Protein AF-A0A7R9VL58-F1 (afdb_monomer_lite)

InterPro domains:
  IPR019393 WASH complex, subunit strumpellin [PF10266] (2-122)
  IPR019393 WASH complex, subunit strumpellin [PTHR15691] (2-122)

Sequence (122 aa):
LSRFDDVCNLVRCTSAGTSSASSVDDRSSSDLSEEKLFSRFPLPPTFVRSLIGCLLSDDIYAQSTSFPNFSHRTTRLAKQSSMLYVILYFQTSILRVEKGTMREIVDKFFHDNWVISLYAGM

Structure (mmCIF, N/CA/C/O backbone):
data_AF-A0A7R9VL58-F1
#
_entry.id   AF-A0A7R9VL58-F1
#
loop_
_atom_site.group_PDB
_atom_site.id
_atom_site.type_symbol
_atom_site.label_atom_id
_atom_site.label_alt_id
_atom_site.label_comp_id
_atom_site.label_asym_id
_atom_site.label_entity_id
_atom_site.label_seq_id
_atom_site.pdbx_PDB_ins_code
_atom_site.Cartn_x
_atom_site.Cartn_y
_atom_site.Cartn_z
_atom_site.occupancy
_atom_site.B_iso_or_equiv
_atom_site.auth_seq_id
_atom_site.auth_comp_id
_atom_site.auth_asym_id
_atom_site.auth_atom_id
_atom_site.pdbx_PDB_model_num
ATOM 1 N N . LEU A 1 1 ? 7.034 -29.363 18.783 1.00 49.66 1 LEU A N 1
ATOM 2 C CA . LEU A 1 1 ? 6.092 -30.163 17.961 1.00 49.66 1 LEU A CA 1
ATOM 3 C C . LEU A 1 1 ? 4.647 -30.139 18.486 1.00 49.66 1 LEU A C 1
ATOM 5 O O . LEU A 1 1 ? 3.752 -30.468 17.731 1.00 49.66 1 LEU A O 1
ATOM 9 N N . SER A 1 2 ? 4.384 -29.680 19.716 1.00 59.34 2 SER A N 1
ATOM 10 C CA . SER A 1 2 ? 3.086 -29.786 20.413 1.00 59.34 2 SER A CA 1
ATOM 11 C C . SER A 1 2 ? 1.961 -28.823 19.998 1.00 59.34 2 SER A C 1
ATOM 13 O O . SER A 1 2 ? 0.878 -28.930 20.548 1.00 59.34 2 SER A O 1
ATOM 15 N N . ARG A 1 3 ? 2.186 -27.886 19.067 1.00 66.62 3 ARG A N 1
ATOM 16 C CA . ARG A 1 3 ? 1.141 -26.953 18.582 1.00 66.62 3 ARG A CA 1
ATOM 17 C C . ARG A 1 3 ? 0.797 -27.140 17.108 1.00 66.62 3 ARG A C 1
ATOM 19 O O . ARG A 1 3 ? 0.119 -26.306 16.522 1.00 66.62 3 ARG A O 1
ATOM 26 N N . PHE A 1 4 ? 1.330 -28.185 16.478 1.00 80.62 4 PHE A N 1
ATOM 27 C CA . PHE A 1 4 ? 1.076 -28.434 15.063 1.00 80.62 4 PHE A CA 1
ATOM 28 C C . PHE A 1 4 ? -0.397 -28.781 14.832 1.00 80.62 4 PHE A C 1
ATOM 30 O O . PHE A 1 4 ? -1.011 -28.224 13.929 1.00 80.62 4 PHE A O 1
ATOM 37 N N . ASP A 1 5 ? -0.986 -29.588 15.718 1.00 78.88 5 ASP A N 1
ATOM 38 C CA . ASP A 1 5 ? -2.418 -29.885 15.697 1.00 78.88 5 ASP A CA 1
ATOM 39 C C . ASP A 1 5 ? -3.273 -28.631 15.890 1.00 78.88 5 ASP A C 1
ATOM 41 O O . ASP A 1 5 ? -4.223 -28.439 15.140 1.00 78.88 5 ASP A O 1
ATOM 45 N N . ASP A 1 6 ? -2.900 -27.724 16.799 1.00 77.31 6 ASP A N 1
ATOM 46 C CA . ASP A 1 6 ? -3.610 -26.450 16.992 1.00 77.31 6 ASP A CA 1
ATOM 47 C C . ASP A 1 6 ? -3.561 -25.573 15.736 1.00 77.31 6 ASP A C 1
ATOM 49 O O . ASP A 1 6 ? -4.556 -24.955 15.363 1.00 77.31 6 ASP A O 1
ATOM 53 N N . VAL A 1 7 ? -2.409 -25.539 15.058 1.00 73.44 7 VAL A N 1
ATOM 54 C CA . VAL A 1 7 ? -2.227 -24.804 13.800 1.00 73.44 7 VAL A CA 1
ATOM 55 C C . VAL A 1 7 ? -3.043 -25.447 12.680 1.00 73.44 7 VAL A C 1
ATOM 57 O O . VAL A 1 7 ? -3.744 -24.741 11.961 1.00 73.44 7 VAL A O 1
ATOM 60 N N . CYS A 1 8 ? -3.025 -26.775 12.548 1.00 71.25 8 CYS A N 1
ATOM 61 C CA . CYS A 1 8 ? -3.849 -27.489 11.573 1.00 71.25 8 CYS A CA 1
ATOM 62 C C . CYS A 1 8 ? -5.346 -27.308 11.843 1.00 71.25 8 CYS A C 1
ATOM 64 O O . CYS A 1 8 ? -6.124 -27.161 10.900 1.00 71.25 8 CYS A O 1
ATOM 66 N N . ASN A 1 9 ? -5.753 -27.283 13.112 1.00 71.94 9 ASN A N 1
ATOM 67 C CA . ASN A 1 9 ? -7.137 -27.060 13.506 1.00 71.94 9 ASN A CA 1
ATOM 68 C C . ASN A 1 9 ? -7.557 -25.611 13.214 1.00 71.94 9 ASN A C 1
ATOM 70 O O . ASN A 1 9 ? -8.605 -25.380 12.621 1.00 71.94 9 ASN A O 1
ATOM 74 N N . LEU A 1 10 ? -6.692 -24.636 13.510 1.00 66.94 10 LEU A N 1
ATOM 75 C CA . LEU A 1 10 ? -6.901 -23.231 13.162 1.00 66.94 10 LEU A CA 1
ATOM 76 C C . LEU A 1 10 ? -7.036 -23.033 11.643 1.00 66.94 10 LEU A C 1
ATOM 78 O O . LEU A 1 10 ? -7.936 -22.322 11.199 1.00 66.94 10 LEU A O 1
ATOM 82 N N . VAL A 1 11 ? -6.187 -23.687 10.844 1.00 64.81 11 VAL A N 1
ATOM 83 C CA . VAL A 1 11 ? -6.237 -23.623 9.374 1.00 64.81 11 VAL A CA 1
ATOM 84 C C . VAL A 1 11 ? -7.519 -24.255 8.832 1.00 64.81 11 VAL A C 1
ATOM 86 O O . VAL A 1 11 ? -8.170 -23.632 8.001 1.00 64.81 11 VAL A O 1
ATOM 89 N N . ARG A 1 12 ? -7.943 -25.424 9.335 1.00 61.69 12 ARG A N 1
ATOM 90 C CA . ARG A 1 12 ? -9.216 -26.058 8.934 1.00 61.69 12 ARG A CA 1
ATOM 91 C C . ARG A 1 12 ? -10.431 -25.203 9.280 1.00 61.69 12 ARG A C 1
ATOM 93 O O . ARG A 1 12 ? -11.334 -25.072 8.460 1.00 61.69 12 ARG A O 1
ATOM 100 N N . CYS A 1 13 ? -10.424 -24.576 10.454 1.00 57.41 13 CYS A N 1
ATOM 101 C CA . CYS A 1 13 ? -11.466 -23.631 10.848 1.00 57.41 13 CYS A CA 1
ATOM 102 C C . CYS A 1 13 ? -11.465 -22.360 9.980 1.00 57.41 13 CYS A C 1
ATOM 104 O O . CYS A 1 13 ? -12.507 -21.735 9.822 1.00 57.41 13 CYS A O 1
ATOM 106 N N . THR A 1 14 ? -10.317 -21.989 9.400 1.00 60.34 14 THR A N 1
ATOM 107 C CA . THR A 1 14 ? -10.174 -20.814 8.522 1.00 60.34 14 THR A CA 1
ATOM 108 C C . THR A 1 14 ? -10.491 -21.132 7.051 1.00 60.34 14 THR A C 1
ATOM 110 O O . THR A 1 14 ? -10.981 -20.268 6.331 1.00 60.34 14 THR A O 1
ATOM 113 N N . SER A 1 15 ? -10.255 -22.365 6.581 1.00 55.69 15 SER A N 1
ATOM 114 C CA . SER A 1 15 ? -10.381 -22.749 5.163 1.00 55.69 15 SER A CA 1
ATOM 115 C C . SER A 1 15 ? -11.777 -23.214 4.733 1.00 55.69 15 SER A C 1
ATOM 117 O O . SER A 1 15 ? -11.990 -23.468 3.546 1.00 55.69 15 SER A O 1
ATOM 119 N N . ALA A 1 16 ? -12.738 -23.309 5.657 1.00 51.28 16 ALA A N 1
ATOM 120 C CA . ALA A 1 16 ? -14.100 -23.783 5.385 1.00 51.28 16 ALA A CA 1
ATOM 121 C C . ALA A 1 16 ? -14.908 -22.909 4.393 1.00 51.28 16 ALA A C 1
ATOM 123 O O . ALA A 1 16 ? -16.019 -23.274 4.025 1.00 51.28 16 ALA A O 1
ATOM 124 N N . GLY A 1 17 ? -14.362 -21.783 3.918 1.00 51.94 17 GLY A N 1
ATOM 125 C CA . GLY A 1 17 ? -14.986 -20.917 2.910 1.00 51.94 17 GLY A CA 1
ATOM 126 C C . GLY A 1 17 ? -14.649 -21.221 1.441 1.00 51.94 17 GLY A C 1
ATOM 127 O O . GLY A 1 17 ? -15.097 -20.478 0.575 1.00 51.94 17 GLY A O 1
ATOM 128 N N . THR A 1 18 ? -13.857 -22.258 1.123 1.00 46.81 18 THR A N 1
ATOM 129 C CA . THR A 1 18 ? -13.400 -22.518 -0.271 1.00 46.81 18 THR A CA 1
ATOM 130 C C . THR A 1 18 ? -13.723 -23.910 -0.823 1.00 46.81 18 THR A C 1
ATOM 132 O O . THR A 1 18 ? -13.303 -24.254 -1.926 1.00 46.81 18 THR A O 1
ATOM 135 N N . SER A 1 19 ? -14.496 -24.724 -0.103 1.00 44.25 19 SER A N 1
ATOM 136 C CA . SER A 1 19 ? -14.858 -26.072 -0.556 1.00 44.25 19 SER A CA 1
ATOM 137 C C . SER A 1 19 ? -16.194 -26.065 -1.297 1.00 44.25 19 SER A C 1
ATOM 139 O O . SER A 1 19 ? -17.268 -26.112 -0.700 1.00 44.25 19 SER A O 1
ATOM 141 N N . SER A 1 20 ? -16.129 -26.056 -2.623 1.00 47.69 20 SER A N 1
ATOM 142 C CA . SER A 1 20 ? -17.230 -26.469 -3.488 1.00 47.69 20 SER A CA 1
ATOM 143 C C . SER A 1 20 ? -17.504 -27.968 -3.281 1.00 47.69 20 SER A C 1
ATOM 145 O O . SER A 1 20 ? -16.867 -28.778 -3.943 1.00 47.69 20 SER A O 1
ATOM 147 N N . ALA A 1 21 ? -18.388 -28.342 -2.346 1.00 43.19 21 ALA A N 1
ATOM 148 C CA . ALA A 1 21 ? -19.251 -29.541 -2.385 1.00 43.19 21 ALA A CA 1
ATOM 149 C C . ALA A 1 21 ? -19.942 -29.798 -1.027 1.00 43.19 21 ALA A C 1
ATOM 151 O O . ALA A 1 21 ? -19.316 -30.220 -0.062 1.00 43.19 21 ALA A O 1
ATOM 152 N N . SER A 1 22 ? -21.257 -29.561 -1.005 1.00 43.22 22 SER A N 1
ATOM 153 C CA . SER A 1 22 ? -22.309 -30.345 -0.332 1.00 43.22 22 SER A CA 1
ATOM 154 C C . SER A 1 22 ? -21.966 -31.182 0.917 1.00 43.22 22 SER A C 1
ATOM 156 O O . SER A 1 22 ? -21.544 -32.326 0.781 1.00 43.22 22 SER A O 1
ATOM 158 N N . SER A 1 23 ? -22.370 -30.702 2.098 1.00 39.09 23 SER A N 1
ATOM 159 C CA . SER A 1 23 ? -23.262 -31.437 3.019 1.00 39.09 23 SER A CA 1
ATOM 160 C C . SER A 1 23 ? -23.553 -30.610 4.274 1.00 39.09 23 SER A C 1
ATOM 162 O O . SER A 1 23 ? -22.643 -30.136 4.943 1.00 39.09 23 SER A O 1
ATOM 164 N N . VAL A 1 24 ? -24.847 -30.459 4.537 1.00 47.25 24 VAL A N 1
ATOM 165 C CA . VAL A 1 24 ? -25.525 -29.911 5.718 1.00 47.25 24 VAL A CA 1
ATOM 166 C C . VAL A 1 24 ? -24.776 -30.167 7.036 1.00 47.25 24 VAL A C 1
ATOM 168 O O . VAL A 1 24 ? -24.750 -31.299 7.500 1.00 47.25 24 VAL A O 1
ATOM 171 N N . ASP A 1 25 ? -24.256 -29.108 7.664 1.00 36.78 25 ASP A N 1
ATOM 172 C CA . ASP A 1 25 ? -24.213 -28.988 9.126 1.00 36.78 25 ASP A CA 1
ATOM 173 C C . ASP A 1 25 ? -24.194 -27.505 9.543 1.00 36.78 25 ASP A C 1
ATOM 175 O O . ASP A 1 25 ? -23.295 -26.725 9.223 1.00 36.78 25 ASP A O 1
ATOM 179 N N . ASP A 1 26 ? -25.265 -27.109 10.222 1.00 41.81 26 ASP A N 1
ATOM 180 C CA . ASP A 1 26 ? -25.680 -25.745 10.552 1.00 41.81 26 ASP A CA 1
ATOM 181 C C . ASP A 1 26 ? -24.955 -25.243 11.819 1.00 41.81 26 ASP A C 1
ATOM 183 O O . ASP A 1 26 ? -25.546 -25.036 12.883 1.00 41.81 26 ASP A O 1
ATOM 187 N N . ARG A 1 27 ? -23.620 -25.124 11.758 1.00 40.25 27 ARG A N 1
ATOM 188 C CA . ARG A 1 27 ? -22.798 -24.591 12.863 1.00 40.25 27 ARG A CA 1
ATOM 189 C C . ARG A 1 27 ? -21.723 -23.621 12.361 1.00 40.25 27 ARG A C 1
ATOM 191 O O . ARG A 1 27 ? -20.559 -23.960 12.202 1.00 40.25 27 ARG A O 1
ATOM 198 N N . SER A 1 28 ? -22.148 -22.365 12.239 1.00 46.16 28 SER A N 1
ATOM 199 C CA . SER A 1 28 ? -21.327 -21.148 12.298 1.00 46.16 28 SER A CA 1
ATOM 200 C C . SER A 1 28 ? -20.282 -20.924 11.193 1.00 46.16 28 SER A C 1
ATOM 202 O O . SER A 1 28 ? -19.092 -20.742 11.437 1.00 46.16 28 SER A O 1
ATOM 204 N N . SER A 1 29 ? -20.754 -20.779 9.955 1.00 44.66 29 SER A N 1
ATOM 205 C CA . SER A 1 29 ? -20.006 -20.061 8.906 1.00 44.66 29 SER A CA 1
ATOM 206 C C . SER A 1 29 ? -20.097 -18.526 9.049 1.00 44.66 29 SER A C 1
ATOM 208 O O . SER A 1 29 ? -19.563 -17.797 8.219 1.00 44.66 29 SER A O 1
ATOM 210 N N . SER A 1 30 ? -20.761 -18.014 10.098 1.00 47.56 30 SER A N 1
ATOM 211 C CA . SER A 1 30 ? -20.972 -16.580 10.362 1.00 47.56 30 SER A CA 1
ATOM 212 C C . SER A 1 30 ? -20.030 -15.972 11.412 1.00 47.56 30 SER A C 1
ATOM 214 O O . SER A 1 30 ? -20.004 -14.749 11.578 1.00 47.56 30 SER A O 1
ATOM 216 N N . ASP A 1 31 ? -19.268 -16.780 12.162 1.00 50.38 31 ASP A N 1
ATOM 217 C CA . ASP A 1 31 ? -18.419 -16.265 13.251 1.00 50.38 31 ASP A CA 1
ATOM 218 C C . ASP A 1 31 ? -16.980 -15.922 12.870 1.00 50.38 31 ASP A C 1
ATOM 220 O O . ASP A 1 31 ? -16.278 -15.310 13.676 1.00 50.38 31 ASP A O 1
ATOM 224 N N . LEU A 1 32 ? -16.560 -16.207 11.638 1.00 56.84 32 LEU A N 1
ATOM 225 C CA . LEU A 1 32 ? -15.221 -15.875 11.148 1.00 56.84 32 LEU A CA 1
ATOM 226 C C . LEU A 1 32 ? -15.238 -14.797 10.057 1.00 56.84 32 LEU A C 1
ATOM 228 O O . LEU A 1 32 ? -14.520 -14.893 9.069 1.00 56.84 32 LEU A O 1
ATOM 232 N N . SER A 1 33 ? -16.051 -13.751 10.221 1.00 67.81 33 SER A N 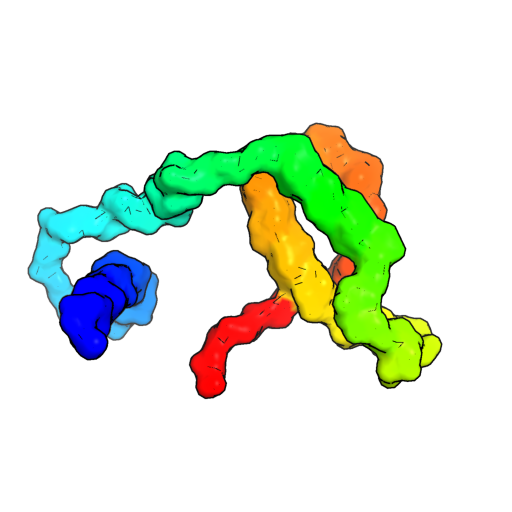1
ATOM 233 C CA . SER A 1 33 ? -15.896 -12.550 9.396 1.00 67.81 33 SER A CA 1
ATOM 234 C C . SER A 1 33 ? -14.481 -11.996 9.581 1.00 67.81 33 SER A C 1
ATOM 236 O O . SER A 1 33 ? -14.014 -11.893 10.718 1.00 67.81 33 SER A O 1
ATOM 238 N N . GLU A 1 34 ? -13.817 -11.601 8.499 1.00 69.56 34 GLU A N 1
ATOM 239 C CA . GLU A 1 34 ? -12.470 -11.003 8.504 1.00 69.56 34 GLU A CA 1
ATOM 240 C C . GLU A 1 34 ? -12.354 -9.879 9.549 1.00 69.56 34 GLU A C 1
ATOM 242 O O . GLU A 1 34 ? -11.384 -9.799 10.301 1.00 69.56 34 GLU A O 1
ATOM 247 N N . GLU A 1 35 ? -13.422 -9.097 9.706 1.00 70.62 35 GLU A N 1
ATOM 248 C CA . GLU A 1 35 ? -13.566 -8.052 10.722 1.00 70.62 35 GLU A CA 1
ATOM 249 C C . GLU A 1 35 ? -13.401 -8.566 12.166 1.00 70.62 35 GLU A C 1
ATOM 251 O O . GLU A 1 35 ? -12.766 -7.907 12.986 1.00 70.62 35 GLU A O 1
ATOM 256 N N . LYS A 1 36 ? -13.914 -9.763 12.485 1.00 76.69 36 LYS A N 1
ATOM 257 C CA . LYS A 1 36 ? -13.779 -10.417 13.804 1.00 76.69 36 LYS A CA 1
ATOM 258 C C . LYS A 1 36 ? -12.371 -10.973 14.034 1.00 76.69 36 LYS A C 1
ATOM 260 O O . LYS A 1 36 ? -11.944 -11.087 15.181 1.00 76.69 36 LYS A O 1
ATOM 265 N N . LEU A 1 37 ? -11.653 -11.346 12.974 1.00 74.88 37 LEU A N 1
ATOM 266 C CA . LEU A 1 37 ? -10.254 -11.767 13.077 1.00 74.88 37 LEU A CA 1
ATOM 267 C C . LEU A 1 37 ? -9.346 -10.563 13.326 1.00 74.88 37 LEU A C 1
ATOM 269 O O . LEU A 1 37 ? -8.521 -10.597 14.240 1.00 74.88 37 LEU A O 1
ATOM 273 N N . PHE A 1 38 ? -9.538 -9.485 12.568 1.00 74.62 38 PHE A N 1
ATOM 274 C CA . PHE A 1 38 ? -8.742 -8.269 12.706 1.00 74.62 38 PHE A CA 1
ATOM 275 C C . PHE A 1 38 ? -9.093 -7.453 13.956 1.00 74.62 38 PHE A C 1
ATOM 277 O O . PHE A 1 38 ? -8.216 -6.795 14.511 1.00 74.62 38 PHE A O 1
ATOM 284 N N . SER A 1 39 ? -10.320 -7.549 14.481 1.00 77.94 39 SER A N 1
ATOM 285 C CA . SER A 1 39 ? -10.693 -6.883 15.739 1.00 77.94 39 SER A CA 1
ATOM 286 C C . SER A 1 39 ? -9.950 -7.419 16.966 1.00 77.94 39 SER A C 1
ATOM 288 O O . SER A 1 39 ? -9.816 -6.700 17.955 1.00 77.94 39 SER A O 1
ATOM 290 N N . ARG A 1 40 ? -9.408 -8.646 16.909 1.00 80.12 40 ARG A N 1
ATOM 291 C CA . ARG A 1 40 ? -8.569 -9.209 17.984 1.00 80.12 40 ARG A CA 1
ATOM 292 C C . ARG A 1 40 ? -7.251 -8.459 18.161 1.00 80.12 40 ARG A C 1
ATOM 294 O O . ARG A 1 40 ? -6.661 -8.527 19.235 1.00 80.12 40 ARG A O 1
ATOM 301 N N . PHE A 1 41 ? -6.786 -7.768 17.122 1.00 81.38 41 PHE A N 1
ATOM 302 C CA . PHE A 1 41 ? -5.550 -6.999 17.149 1.00 81.38 41 PHE A CA 1
ATOM 303 C C . PHE A 1 41 ? -5.744 -5.661 16.418 1.00 81.38 41 PHE A C 1
ATOM 305 O O . PHE A 1 41 ? -5.397 -5.537 15.240 1.00 81.38 41 PHE A O 1
ATOM 312 N N . PRO A 1 42 ? -6.319 -4.647 17.092 1.00 82.31 42 PRO A N 1
ATOM 313 C CA . PRO A 1 42 ? -6.545 -3.351 16.473 1.00 82.31 42 PRO A CA 1
ATOM 314 C C . PRO A 1 42 ? -5.208 -2.652 16.206 1.00 82.31 42 PRO A C 1
ATOM 316 O O . PRO A 1 42 ? -4.421 -2.391 17.117 1.00 82.31 42 PRO A O 1
ATOM 319 N N . LEU A 1 43 ? -4.957 -2.324 14.941 1.00 87.31 43 LEU A N 1
ATOM 320 C CA . LEU A 1 43 ? -3.776 -1.570 14.530 1.00 87.31 43 LEU A CA 1
ATOM 321 C C . LEU A 1 43 ? -3.963 -0.075 14.846 1.00 87.31 43 LEU A C 1
ATOM 323 O O . LEU A 1 43 ? -5.001 0.492 14.494 1.00 87.31 43 LEU A O 1
ATOM 327 N N . PRO A 1 44 ? -2.971 0.605 15.457 1.00 91.56 44 PRO A N 1
ATOM 328 C CA . PRO A 1 44 ? -3.049 2.043 15.682 1.00 91.56 44 PRO A CA 1
ATOM 329 C C . PRO A 1 44 ? -3.175 2.803 14.348 1.00 91.56 44 PRO A C 1
ATOM 331 O O . PRO A 1 44 ? -2.341 2.617 13.457 1.00 91.56 44 PRO A O 1
ATOM 334 N N . PRO A 1 45 ? -4.158 3.707 14.187 1.00 89.62 45 PRO A N 1
ATOM 335 C CA . PRO A 1 45 ? -4.412 4.373 12.907 1.00 89.62 45 PRO A CA 1
ATOM 336 C C . PRO A 1 45 ? -3.254 5.283 12.471 1.00 89.62 45 PRO A C 1
ATOM 338 O O . PRO A 1 45 ? -2.994 5.438 11.278 1.00 89.62 45 PRO A O 1
ATOM 341 N N . THR A 1 46 ? -2.523 5.852 13.434 1.00 92.81 46 THR A N 1
ATOM 342 C CA . THR A 1 46 ? -1.314 6.654 13.197 1.00 92.81 46 THR A CA 1
ATOM 343 C C . THR A 1 46 ? -0.184 5.819 12.603 1.00 92.81 46 THR A C 1
ATOM 345 O O . THR A 1 46 ? 0.487 6.265 11.674 1.00 92.81 46 THR A O 1
ATOM 348 N N . PHE A 1 47 ? -0.014 4.587 13.084 1.00 93.81 47 PHE A N 1
ATOM 349 C CA . PHE A 1 47 ? 0.970 3.645 12.560 1.00 93.81 47 PHE A CA 1
ATOM 350 C C . PHE A 1 47 ? 0.631 3.231 11.125 1.00 93.81 47 PHE A C 1
ATOM 352 O O . PHE A 1 47 ? 1.478 3.341 10.242 1.00 93.81 47 PHE A O 1
ATOM 359 N N . VAL A 1 48 ? -0.625 2.852 10.864 1.00 94.06 48 VAL A N 1
ATOM 360 C CA . VAL A 1 48 ? -1.101 2.504 9.511 1.00 94.06 48 VAL A CA 1
ATOM 361 C C . VAL A 1 48 ? -0.876 3.663 8.535 1.00 94.06 48 VAL A C 1
ATOM 363 O O . VAL A 1 48 ? -0.381 3.460 7.428 1.00 94.06 48 VAL A O 1
ATOM 366 N N . ARG A 1 49 ? -1.162 4.902 8.956 1.00 92.56 49 ARG A N 1
ATOM 367 C CA . ARG A 1 49 ? -0.921 6.103 8.142 1.00 92.56 49 ARG A CA 1
ATOM 368 C C . ARG A 1 49 ? 0.566 6.323 7.852 1.00 92.56 49 ARG A C 1
ATOM 370 O O . ARG A 1 49 ? 0.920 6.656 6.725 1.00 92.56 49 ARG A O 1
ATOM 377 N N . SER A 1 50 ? 1.433 6.102 8.840 1.00 93.81 50 SER A N 1
ATOM 378 C CA . SER A 1 50 ? 2.885 6.186 8.656 1.00 93.81 50 SER A CA 1
ATOM 379 C C . SER A 1 50 ? 3.407 5.114 7.693 1.00 93.81 50 SER A C 1
ATOM 381 O O . SER A 1 50 ? 4.229 5.434 6.838 1.00 93.81 50 SER A O 1
ATOM 383 N N . LEU A 1 51 ? 2.884 3.884 7.757 1.00 94.56 51 LEU A N 1
ATOM 384 C CA . LEU A 1 51 ? 3.230 2.819 6.809 1.00 94.56 51 LEU A CA 1
ATOM 385 C C . LEU A 1 51 ? 2.824 3.161 5.372 1.00 94.56 51 LEU A C 1
ATOM 387 O O . LEU A 1 51 ? 3.612 2.950 4.454 1.00 94.56 51 LEU A O 1
ATOM 391 N N . ILE A 1 52 ? 1.624 3.714 5.173 1.00 94.38 52 ILE A N 1
ATOM 392 C CA . ILE A 1 52 ? 1.174 4.181 3.853 1.00 94.38 52 ILE A CA 1
ATOM 393 C C . ILE A 1 52 ? 2.117 5.270 3.326 1.00 94.38 52 ILE A C 1
ATOM 395 O O . ILE A 1 52 ? 2.529 5.210 2.170 1.00 94.38 52 ILE A O 1
ATOM 399 N N . GLY A 1 53 ? 2.513 6.221 4.179 1.00 93.69 53 GLY A N 1
ATOM 400 C CA . GLY A 1 53 ? 3.489 7.254 3.826 1.00 93.69 53 GLY A CA 1
ATOM 401 C C . GLY A 1 53 ? 4.859 6.683 3.447 1.00 93.69 53 GLY A C 1
ATOM 402 O O . GLY A 1 53 ? 5.436 7.093 2.446 1.00 93.69 53 GLY A O 1
ATOM 403 N N . CYS A 1 54 ? 5.356 5.693 4.191 1.00 93.56 54 CYS A N 1
ATOM 404 C CA . CYS A 1 54 ? 6.608 5.006 3.866 1.00 93.56 54 CYS A CA 1
ATOM 405 C C . CYS A 1 54 ? 6.516 4.265 2.520 1.00 93.56 54 CYS A C 1
ATOM 407 O O . CYS A 1 54 ? 7.397 4.416 1.685 1.00 93.56 54 CYS A O 1
ATOM 409 N N . LEU A 1 55 ? 5.419 3.555 2.237 1.00 93.00 55 LEU A N 1
ATOM 410 C CA . LEU A 1 55 ? 5.199 2.909 0.932 1.00 93.00 55 LEU A CA 1
ATOM 411 C C . LEU A 1 55 ? 5.114 3.922 -0.226 1.00 93.00 55 LEU A C 1
ATOM 413 O O . LEU A 1 55 ? 5.564 3.654 -1.344 1.00 93.00 55 LEU A O 1
ATOM 417 N N . LEU A 1 56 ? 4.538 5.099 0.022 1.00 92.56 56 LEU A N 1
ATOM 418 C CA . LEU A 1 56 ? 4.445 6.175 -0.966 1.00 92.56 56 LEU A CA 1
ATOM 419 C C . LEU A 1 56 ? 5.780 6.881 -1.219 1.00 92.56 56 LEU A C 1
ATOM 421 O O . LEU A 1 56 ? 6.029 7.270 -2.359 1.00 92.56 56 LEU A O 1
ATOM 425 N N . SER A 1 57 ? 6.662 6.982 -0.231 1.00 91.69 57 SER A N 1
ATOM 426 C CA . SER A 1 57 ? 7.943 7.684 -0.381 1.00 91.69 57 SER A CA 1
ATOM 427 C C . SER A 1 57 ? 9.104 6.760 -0.754 1.00 91.69 57 SER A C 1
ATOM 429 O O . SER A 1 57 ? 9.925 7.126 -1.593 1.00 91.69 57 SER A O 1
ATOM 431 N N . ASP A 1 58 ? 9.144 5.545 -0.206 1.00 90.56 58 ASP A N 1
ATOM 432 C CA . ASP A 1 58 ? 10.329 4.686 -0.247 1.00 90.56 58 ASP A CA 1
ATOM 433 C C . ASP A 1 58 ? 10.206 3.514 -1.234 1.00 90.56 58 ASP A C 1
ATOM 435 O O . ASP A 1 58 ? 9.152 2.897 -1.420 1.00 90.56 58 ASP A O 1
ATOM 439 N N . ASP A 1 59 ? 11.340 3.136 -1.827 1.00 87.81 59 ASP A N 1
ATOM 440 C CA . ASP A 1 59 ? 11.510 1.880 -2.564 1.00 87.81 59 ASP A CA 1
ATOM 441 C C . ASP A 1 59 ? 12.071 0.793 -1.632 1.00 87.81 59 ASP A C 1
ATOM 443 O O . ASP A 1 59 ? 13.257 0.468 -1.643 1.00 87.81 59 ASP A O 1
ATOM 447 N N . ILE A 1 60 ? 11.189 0.235 -0.802 1.00 88.88 60 ILE A N 1
ATOM 448 C CA . ILE A 1 60 ? 11.474 -0.759 0.249 1.00 88.88 60 ILE A CA 1
ATOM 449 C C . ILE A 1 60 ? 12.179 -2.015 -0.297 1.00 88.88 60 ILE A C 1
ATOM 451 O O . ILE A 1 60 ? 12.889 -2.696 0.439 1.00 88.88 60 ILE A O 1
ATOM 455 N N . TYR A 1 61 ? 12.006 -2.336 -1.582 1.00 86.81 61 TYR A N 1
ATOM 456 C CA . TYR A 1 61 ? 12.654 -3.493 -2.208 1.00 86.81 61 TYR A CA 1
ATOM 457 C C . TYR A 1 61 ? 13.852 -3.132 -3.083 1.00 86.81 61 TYR A C 1
ATOM 459 O O . TYR A 1 61 ? 14.400 -4.023 -3.732 1.00 86.81 61 TYR A O 1
ATOM 467 N N . ALA A 1 62 ? 14.245 -1.854 -3.116 1.00 85.56 62 ALA A N 1
ATOM 468 C CA . ALA A 1 62 ? 15.319 -1.331 -3.955 1.0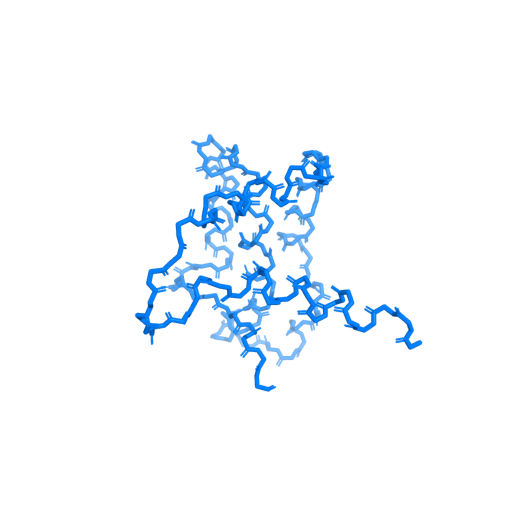0 85.56 62 ALA A CA 1
ATOM 469 C C . ALA A 1 62 ? 15.217 -1.789 -5.426 1.00 85.56 62 ALA A C 1
ATOM 471 O O . ALA A 1 62 ? 16.228 -1.960 -6.112 1.00 85.56 62 ALA A O 1
ATOM 472 N N . GLN A 1 63 ? 13.994 -2.001 -5.932 1.00 83.75 63 GLN A N 1
ATOM 473 C CA . GLN A 1 63 ? 13.774 -2.542 -7.276 1.00 83.75 63 GLN A CA 1
ATOM 474 C C . GLN A 1 63 ? 14.048 -1.513 -8.379 1.00 83.75 63 GLN A C 1
ATOM 476 O O . GLN A 1 63 ? 14.137 -1.876 -9.552 1.00 83.75 63 GLN A O 1
ATOM 481 N N . SER A 1 64 ? 14.238 -0.241 -8.024 1.00 81.81 64 SER A N 1
ATOM 482 C CA . SER A 1 64 ? 14.622 0.832 -8.949 1.00 81.81 64 SER A CA 1
ATOM 483 C C . SER A 1 64 ? 15.936 0.561 -9.675 1.00 81.81 64 SER A C 1
ATOM 485 O O . SER A 1 64 ? 16.076 0.960 -10.825 1.00 81.81 64 SER A O 1
ATOM 487 N N . THR A 1 65 ? 16.872 -0.159 -9.053 1.00 82.38 65 THR A N 1
ATOM 488 C CA . THR A 1 65 ? 18.134 -0.550 -9.707 1.00 82.38 65 THR A CA 1
ATOM 489 C C . THR A 1 65 ? 17.948 -1.715 -10.679 1.00 82.38 65 THR A C 1
ATOM 491 O O . THR A 1 65 ? 18.640 -1.796 -11.688 1.00 82.38 65 THR A O 1
ATOM 494 N N . SER A 1 66 ? 16.994 -2.606 -10.396 1.00 85.12 66 SER A N 1
ATOM 495 C CA . SER A 1 66 ? 16.728 -3.814 -11.187 1.00 85.12 66 SER A CA 1
ATOM 496 C C . SER A 1 66 ? 15.833 -3.543 -12.400 1.00 85.12 66 SER A C 1
ATOM 498 O O . SER A 1 66 ? 15.922 -4.237 -13.410 1.00 85.12 66 SER A O 1
ATOM 500 N N . PHE A 1 67 ? 14.985 -2.514 -12.324 1.00 83.88 67 PHE A N 1
ATOM 501 C CA . PHE A 1 67 ? 14.064 -2.118 -13.388 1.00 83.88 67 PHE A CA 1
ATOM 502 C C . PHE A 1 67 ? 14.232 -0.627 -13.731 1.00 83.88 67 PHE A C 1
ATOM 504 O O . PHE A 1 67 ? 13.386 0.185 -13.351 1.00 83.88 67 PHE A O 1
ATOM 511 N N . PRO A 1 68 ? 15.306 -0.252 -14.456 1.00 82.38 68 PRO A N 1
ATOM 512 C CA . PRO A 1 68 ? 15.601 1.147 -14.777 1.00 82.38 68 PRO A CA 1
ATOM 513 C C . PRO A 1 68 ? 14.668 1.738 -15.847 1.00 82.38 68 PRO A C 1
ATOM 515 O O . PRO A 1 68 ? 14.479 2.951 -15.907 1.00 82.38 68 PRO A O 1
ATOM 518 N N . ASN A 1 69 ? 14.065 0.896 -16.694 1.00 85.56 69 ASN A N 1
ATOM 519 C CA . ASN A 1 69 ? 13.162 1.341 -17.754 1.00 85.56 69 ASN A CA 1
ATOM 520 C C . ASN A 1 69 ? 11.800 1.759 -17.192 1.00 85.56 69 ASN A C 1
ATOM 522 O O . ASN A 1 69 ? 11.173 1.012 -16.438 1.00 85.56 69 ASN A O 1
ATOM 526 N N . PHE A 1 70 ? 11.283 2.900 -17.659 1.00 79.50 70 PHE A N 1
ATOM 527 C CA . PHE A 1 70 ? 9.969 3.405 -17.250 1.00 79.50 70 PHE A CA 1
ATOM 528 C C . PHE A 1 70 ? 8.834 2.410 -17.541 1.00 79.50 70 PHE A C 1
ATOM 530 O O . PHE A 1 70 ? 7.941 2.237 -16.715 1.00 79.50 70 PHE A O 1
ATOM 537 N N . SER A 1 71 ? 8.910 1.673 -18.653 1.00 84.06 71 SER A N 1
ATOM 538 C CA . SER A 1 71 ? 7.907 0.667 -19.029 1.00 84.06 71 SER A CA 1
ATOM 539 C C . SER A 1 71 ? 7.775 -0.486 -18.026 1.00 84.06 71 SER A C 1
ATOM 541 O O . SER A 1 71 ? 6.761 -1.172 -18.011 1.00 84.06 71 SER A O 1
ATOM 543 N N . HIS A 1 72 ? 8.778 -0.715 -17.169 1.00 84.44 72 HIS A N 1
ATOM 544 C CA . HIS A 1 72 ? 8.751 -1.772 -16.150 1.00 84.44 72 HIS A CA 1
ATOM 545 C C . HIS A 1 72 ? 8.228 -1.275 -14.796 1.00 84.44 72 HIS A C 1
ATOM 547 O O . HIS A 1 72 ? 8.286 -2.000 -13.802 1.00 84.44 72 HIS A O 1
ATOM 553 N N . ARG A 1 73 ? 7.712 -0.041 -14.729 1.00 84.19 73 ARG A N 1
ATOM 554 C CA . ARG A 1 73 ? 7.227 0.584 -13.494 1.00 84.19 73 ARG A CA 1
ATOM 555 C C . ARG A 1 73 ? 6.194 -0.267 -12.760 1.00 84.19 73 ARG A C 1
ATOM 557 O O . ARG A 1 73 ? 6.317 -0.424 -11.549 1.00 84.19 73 ARG A O 1
ATOM 564 N N . THR A 1 74 ? 5.221 -0.827 -13.475 1.00 83.62 74 THR A N 1
ATOM 565 C CA . THR A 1 74 ? 4.166 -1.665 -12.885 1.00 83.62 74 THR A CA 1
ATOM 566 C C . THR A 1 74 ? 4.754 -2.920 -12.246 1.00 83.62 74 THR A C 1
ATOM 568 O O . THR A 1 74 ? 4.449 -3.220 -11.098 1.00 83.62 74 THR A O 1
ATOM 571 N N . THR A 1 75 ? 5.685 -3.595 -12.927 1.00 86.50 75 THR A N 1
ATOM 572 C CA . THR A 1 75 ? 6.403 -4.760 -12.387 1.00 86.50 75 THR A CA 1
ATOM 573 C C . THR A 1 75 ? 7.241 -4.394 -11.163 1.00 86.50 75 THR A C 1
ATOM 575 O O . THR A 1 75 ? 7.185 -5.087 -10.151 1.00 86.50 75 THR A O 1
ATOM 578 N N . ARG A 1 76 ? 7.964 -3.269 -11.229 1.00 87.94 76 ARG A N 1
ATOM 579 C CA . ARG A 1 76 ? 8.801 -2.748 -10.138 1.00 87.94 76 ARG A CA 1
ATOM 580 C C . ARG A 1 76 ? 7.999 -2.436 -8.871 1.00 87.94 76 ARG A C 1
ATOM 582 O O . ARG A 1 76 ? 8.485 -2.606 -7.761 1.00 87.94 76 ARG A O 1
ATOM 589 N N . LEU A 1 77 ? 6.777 -1.935 -9.018 1.00 89.06 77 LEU A N 1
ATOM 590 C CA . LEU A 1 77 ? 5.942 -1.545 -7.880 1.00 89.06 77 LEU A CA 1
ATOM 591 C C . LEU A 1 77 ? 4.948 -2.633 -7.463 1.00 89.06 77 LEU A C 1
ATOM 593 O O . LEU A 1 77 ? 4.316 -2.495 -6.416 1.00 89.06 77 LEU A O 1
ATOM 597 N N . ALA A 1 78 ? 4.839 -3.733 -8.214 1.00 88.56 78 ALA A N 1
ATOM 598 C CA . ALA A 1 78 ? 3.836 -4.776 -8.002 1.00 88.56 78 ALA A CA 1
ATOM 599 C C . ALA A 1 78 ? 3.833 -5.309 -6.560 1.00 88.56 78 ALA A C 1
ATOM 601 O O . ALA A 1 78 ? 2.783 -5.372 -5.920 1.00 88.56 78 ALA A O 1
ATOM 602 N N . LYS A 1 79 ? 5.012 -5.608 -6.004 1.00 88.19 79 LYS A N 1
ATOM 603 C CA . LYS A 1 79 ? 5.134 -6.163 -4.646 1.00 88.19 79 LYS A CA 1
ATOM 604 C C . LYS A 1 79 ? 4.772 -5.162 -3.545 1.00 88.19 79 LYS A C 1
ATOM 606 O O . LYS A 1 79 ? 4.188 -5.537 -2.534 1.00 88.19 79 LYS A O 1
ATOM 611 N N . GLN A 1 80 ? 5.104 -3.885 -3.724 1.00 90.69 80 GLN A N 1
ATOM 612 C CA . GLN A 1 80 ? 4.695 -2.843 -2.777 1.00 90.69 80 GLN A CA 1
ATOM 613 C C . GLN A 1 80 ? 3.201 -2.529 -2.905 1.00 90.69 80 GLN A C 1
ATOM 615 O O . GLN A 1 80 ? 2.532 -2.317 -1.897 1.00 90.69 80 GLN A O 1
ATOM 620 N N . SER A 1 81 ? 2.659 -2.557 -4.127 1.00 91.00 81 SER A N 1
ATOM 621 C CA . SER A 1 81 ? 1.239 -2.304 -4.390 1.00 91.00 81 SER A CA 1
ATOM 622 C C . SER A 1 81 ? 0.331 -3.325 -3.699 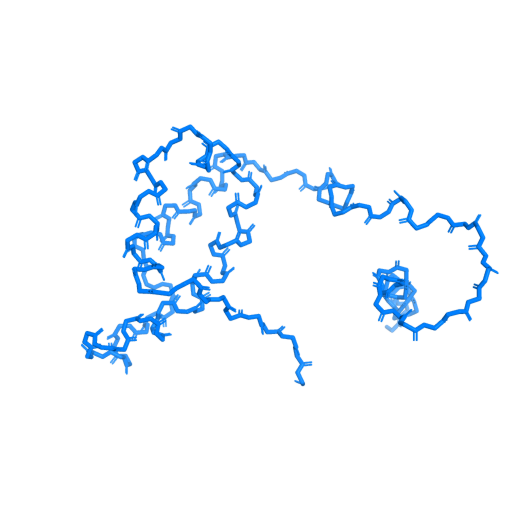1.00 91.00 81 SER A C 1
ATOM 624 O O . SER A 1 81 ? -0.703 -2.949 -3.149 1.00 91.00 81 SER A O 1
ATOM 626 N N . SER A 1 82 ? 0.741 -4.600 -3.633 1.00 90.94 82 SER A N 1
ATOM 627 C CA . SER A 1 82 ? -0.016 -5.636 -2.925 1.00 90.94 82 SER A CA 1
ATOM 628 C C . SER A 1 82 ? -0.022 -5.419 -1.414 1.00 90.94 82 SER A C 1
ATOM 630 O O . SER A 1 82 ? -1.048 -5.623 -0.773 1.00 90.94 82 SER A O 1
ATOM 632 N N . MET A 1 83 ? 1.090 -4.953 -0.839 1.00 91.19 83 MET A N 1
ATOM 633 C CA . MET A 1 83 ? 1.138 -4.573 0.578 1.00 91.19 83 MET A CA 1
ATOM 634 C C . MET A 1 83 ? 0.249 -3.367 0.859 1.00 91.19 83 MET A C 1
ATOM 636 O O . MET A 1 83 ? -0.533 -3.385 1.808 1.00 91.19 83 MET A O 1
ATOM 640 N N . LEU A 1 84 ? 0.339 -2.343 0.007 1.00 92.81 84 LEU A N 1
ATOM 641 C CA . LEU A 1 84 ? -0.467 -1.138 0.127 1.00 92.81 84 LEU A CA 1
ATOM 642 C C . LEU A 1 84 ? -1.960 -1.462 0.082 1.00 92.81 84 LEU A C 1
ATOM 644 O O . LEU A 1 84 ? -2.701 -0.949 0.911 1.00 92.81 84 LEU A O 1
ATOM 648 N N . TYR A 1 85 ? -2.388 -2.341 -0.828 1.00 91.75 85 TYR A N 1
ATOM 649 C CA . TYR A 1 85 ? -3.783 -2.767 -0.941 1.00 91.75 85 TYR A CA 1
ATOM 650 C C . TYR A 1 85 ? -4.324 -3.346 0.373 1.00 91.75 85 TYR A C 1
ATOM 652 O O . TYR A 1 85 ? -5.385 -2.933 0.840 1.00 91.75 85 TYR A O 1
ATOM 660 N N . VAL A 1 86 ? -3.567 -4.246 1.008 1.00 90.19 86 VAL A N 1
ATOM 661 C CA . VAL A 1 86 ? -3.955 -4.848 2.294 1.00 90.19 86 VAL A CA 1
ATOM 662 C C . VAL A 1 86 ? -3.966 -3.802 3.410 1.00 90.19 86 VAL A C 1
ATOM 664 O O . VAL A 1 86 ? -4.890 -3.764 4.215 1.00 90.19 86 VAL A O 1
ATOM 667 N N . ILE A 1 87 ? -2.972 -2.913 3.456 1.00 91.69 87 ILE A N 1
ATOM 668 C CA . ILE A 1 87 ? -2.875 -1.873 4.493 1.00 91.69 87 ILE A CA 1
ATOM 669 C C . ILE A 1 87 ? -4.010 -0.844 4.362 1.00 91.69 87 ILE A C 1
ATOM 671 O O . ILE A 1 87 ? -4.525 -0.360 5.371 1.00 91.69 87 ILE A O 1
ATOM 675 N N . LEU A 1 88 ? -4.447 -0.546 3.135 1.00 91.81 88 LEU A N 1
ATOM 676 C CA . LEU A 1 88 ? -5.525 0.402 2.852 1.00 91.81 88 LEU A CA 1
ATOM 677 C C . LEU A 1 88 ? -6.867 -0.035 3.462 1.00 91.81 88 LEU A C 1
ATOM 679 O O . LEU A 1 88 ? -7.665 0.820 3.846 1.00 91.81 88 LEU A O 1
ATOM 683 N N . TYR A 1 89 ? -7.093 -1.345 3.616 1.00 89.12 89 TYR A N 1
ATOM 684 C CA . TYR A 1 89 ? -8.270 -1.887 4.304 1.00 89.12 89 TYR A CA 1
ATOM 685 C C . TYR A 1 89 ? -8.387 -1.361 5.743 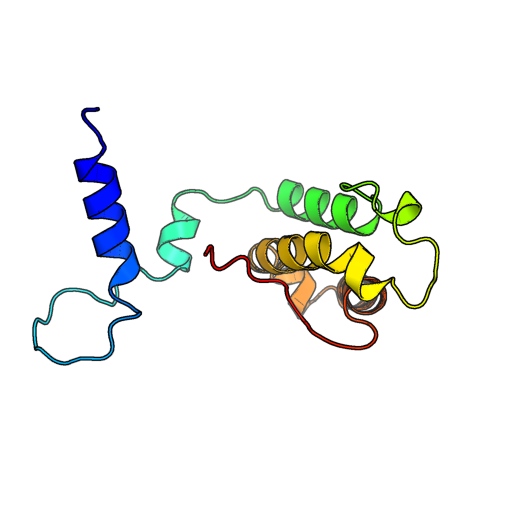1.00 89.12 89 TYR A C 1
ATOM 687 O O . TYR A 1 89 ? -9.474 -1.007 6.196 1.00 89.12 89 TYR A O 1
ATOM 695 N N . PHE A 1 90 ? -7.257 -1.207 6.437 1.00 90.25 90 PHE A N 1
ATOM 696 C CA . PHE A 1 90 ? -7.213 -0.684 7.805 1.00 90.25 90 PHE A CA 1
ATOM 697 C C . PHE A 1 90 ? -7.341 0.846 7.880 1.00 90.25 90 PHE A C 1
ATOM 699 O O . PHE A 1 90 ? -7.423 1.397 8.977 1.00 90.25 90 PHE A O 1
ATOM 706 N N . GLN A 1 91 ? -7.370 1.548 6.741 1.00 90.00 91 GLN A N 1
ATOM 707 C CA . GLN A 1 91 ? -7.490 3.004 6.674 1.00 90.00 91 GLN A CA 1
ATOM 708 C C . GLN A 1 91 ? -8.569 3.441 5.673 1.00 90.00 91 GLN A C 1
ATOM 710 O O . GLN A 1 91 ? -8.314 4.059 4.638 1.00 90.00 91 GLN A O 1
ATOM 715 N N . THR A 1 92 ? -9.823 3.166 6.027 1.00 88.69 92 THR A N 1
ATOM 716 C CA . THR A 1 92 ? -10.999 3.500 5.205 1.00 88.69 92 THR A CA 1
ATOM 717 C C . THR A 1 92 ? -11.230 5.005 5.032 1.00 88.69 92 THR A C 1
ATOM 719 O O . THR A 1 92 ? -11.896 5.418 4.080 1.00 88.69 92 THR A O 1
ATOM 722 N N . SER A 1 93 ? -10.663 5.845 5.906 1.00 88.94 93 SER A N 1
ATOM 723 C CA . SER A 1 93 ? -10.763 7.306 5.786 1.00 88.94 93 SER A CA 1
ATOM 724 C C . SER A 1 93 ? -10.053 7.836 4.535 1.00 88.94 93 SER A C 1
ATOM 726 O O . SER A 1 93 ? -10.590 8.717 3.859 1.00 88.94 93 SER A O 1
ATOM 728 N N . ILE A 1 94 ? -8.916 7.238 4.154 1.00 90.31 94 ILE A N 1
ATOM 729 C CA . ILE A 1 94 ? -8.189 7.604 2.930 1.00 90.31 94 ILE A CA 1
ATOM 730 C C . ILE A 1 94 ? -9.021 7.260 1.693 1.00 90.31 94 ILE A C 1
ATOM 732 O O . ILE A 1 94 ? -9.129 8.066 0.774 1.00 90.31 94 ILE A O 1
ATOM 736 N N . LEU A 1 95 ? -9.685 6.102 1.712 1.00 86.38 95 LEU A N 1
ATOM 737 C CA . LEU A 1 95 ? -10.560 5.647 0.630 1.00 86.38 95 LEU A CA 1
ATOM 738 C C . LEU A 1 95 ? -11.788 6.549 0.423 1.00 86.38 95 LEU A C 1
ATOM 740 O O . LEU A 1 95 ? -12.207 6.761 -0.713 1.00 86.38 95 LEU A O 1
ATOM 744 N N . ARG A 1 96 ? -12.396 7.054 1.506 1.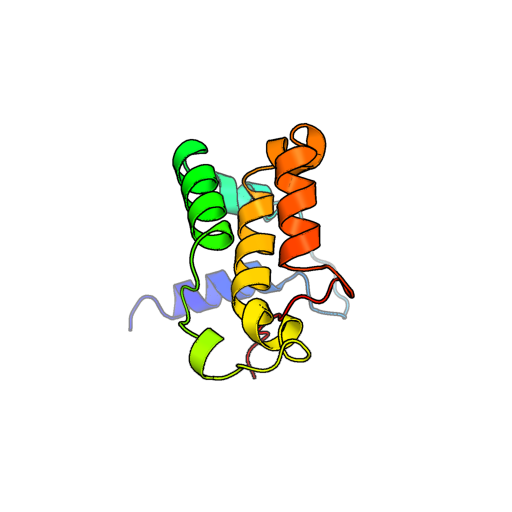00 88.62 96 ARG A N 1
ATOM 745 C CA . ARG A 1 96 ? -13.687 7.767 1.444 1.00 88.62 96 ARG A CA 1
ATOM 746 C C . ARG A 1 96 ? -13.566 9.290 1.439 1.00 88.62 96 ARG A C 1
ATOM 748 O O . ARG A 1 96 ? -14.370 9.955 0.790 1.00 88.62 96 ARG A O 1
ATOM 755 N N . VAL A 1 97 ? -12.604 9.840 2.176 1.00 91.75 97 VAL A N 1
ATOM 756 C CA . VAL A 1 97 ? -12.516 11.280 2.469 1.00 91.75 97 VAL A CA 1
ATOM 757 C C . VAL A 1 97 ? -11.292 11.905 1.804 1.00 91.75 97 VAL A C 1
ATOM 759 O O . VAL A 1 97 ? -11.414 12.918 1.114 1.00 91.75 97 VAL A O 1
ATOM 762 N N . GLU A 1 98 ? -10.113 11.299 1.955 1.00 91.56 98 GLU A N 1
ATOM 763 C CA . GLU A 1 98 ? -8.844 11.901 1.516 1.00 91.56 98 GLU A CA 1
ATOM 764 C C . GLU A 1 98 ? -8.531 11.620 0.039 1.00 91.56 98 GLU A C 1
ATOM 766 O O . GLU A 1 98 ? -7.592 10.904 -0.314 1.00 91.56 98 GLU A O 1
ATOM 771 N N . LYS A 1 99 ? -9.301 12.252 -0.852 1.00 91.38 99 LYS A N 1
ATOM 772 C CA . LYS A 1 99 ? -9.156 12.090 -2.310 1.00 91.38 99 LYS A CA 1
ATOM 773 C C . LYS A 1 99 ? -7.758 12.430 -2.840 1.00 91.38 99 LYS A C 1
ATOM 775 O O . LYS A 1 99 ? -7.351 11.835 -3.830 1.00 91.38 99 LYS A O 1
ATOM 780 N N . GLY A 1 100 ? -7.039 13.365 -2.211 1.00 93.56 100 GLY A N 1
ATOM 781 C CA . GLY A 1 100 ? -5.681 13.752 -2.617 1.00 93.56 100 GLY A CA 1
ATOM 782 C C . GLY A 1 100 ? -4.681 12.608 -2.446 1.00 93.56 100 GLY A C 1
ATOM 783 O O . GLY A 1 100 ? -4.070 12.174 -3.416 1.00 93.56 100 GLY A O 1
ATOM 784 N N . THR A 1 101 ? -4.607 12.051 -1.237 1.00 92.38 101 THR A N 1
ATOM 785 C CA . THR A 1 101 ? -3.759 10.893 -0.922 1.00 92.38 101 THR A CA 1
ATOM 786 C C . THR A 1 101 ? -4.139 9.680 -1.772 1.00 92.38 101 THR A C 1
ATOM 788 O O . THR A 1 101 ? -3.276 8.988 -2.305 1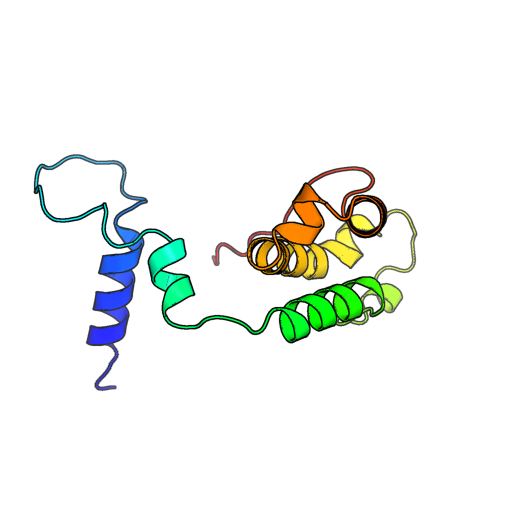.00 92.38 101 THR A O 1
ATOM 791 N N . MET A 1 102 ? -5.440 9.429 -1.957 1.00 93.88 102 MET A N 1
ATOM 792 C CA . MET A 1 102 ? -5.897 8.311 -2.785 1.00 93.88 102 MET A CA 1
ATOM 793 C C . MET A 1 102 ? -5.546 8.501 -4.269 1.00 93.88 102 MET A C 1
ATOM 795 O O . MET A 1 102 ? -5.197 7.532 -4.941 1.00 93.88 102 MET A O 1
ATOM 799 N N . ARG A 1 103 ? -5.595 9.736 -4.789 1.00 93.81 103 ARG A N 1
ATOM 800 C CA . ARG A 1 103 ? -5.149 10.049 -6.155 1.00 93.81 103 ARG A CA 1
ATOM 801 C C . ARG A 1 103 ? -3.666 9.739 -6.320 1.00 93.81 103 ARG A C 1
ATOM 803 O O . ARG A 1 103 ? -3.316 9.046 -7.264 1.00 93.81 103 ARG A O 1
ATOM 810 N N . GLU A 1 104 ? -2.835 10.174 -5.379 1.00 94.56 104 GLU A N 1
ATOM 811 C CA . GLU A 1 104 ? -1.397 9.892 -5.395 1.00 94.56 104 GLU A CA 1
ATOM 812 C C . GLU A 1 104 ? -1.108 8.382 -5.386 1.00 94.56 104 GLU A C 1
ATOM 814 O O . GLU A 1 104 ? -0.288 7.903 -6.167 1.00 94.56 104 GLU A O 1
ATOM 819 N N . ILE A 1 105 ? -1.834 7.612 -4.567 1.00 94.12 105 ILE A N 1
ATOM 820 C CA . ILE A 1 105 ? -1.739 6.145 -4.535 1.00 94.12 105 ILE A CA 1
ATOM 821 C C . ILE A 1 105 ? -2.070 5.535 -5.900 1.00 94.12 105 ILE A C 1
ATOM 823 O O . ILE A 1 105 ? -1.311 4.702 -6.402 1.00 94.12 105 ILE A O 1
ATOM 827 N N . VAL A 1 106 ? -3.192 5.933 -6.504 1.00 93.06 106 VAL A N 1
ATOM 828 C CA . VAL A 1 106 ? -3.625 5.400 -7.803 1.00 93.06 106 VAL A CA 1
ATOM 829 C C . VAL A 1 106 ? -2.628 5.775 -8.892 1.00 93.06 106 VAL A C 1
ATOM 831 O O . VAL A 1 106 ? -2.180 4.903 -9.629 1.00 93.06 106 VAL A O 1
ATOM 834 N N . ASP A 1 107 ? -2.198 7.032 -8.939 1.00 92.12 107 ASP A N 1
ATOM 835 C CA . ASP A 1 107 ? -1.247 7.503 -9.940 1.00 92.12 107 ASP A CA 1
ATOM 836 C C . ASP A 1 107 ? 0.119 6.816 -9.767 1.00 92.12 107 ASP A C 1
ATOM 838 O O . ASP A 1 107 ? 0.779 6.470 -10.753 1.00 92.12 107 ASP A O 1
ATOM 842 N N . LYS A 1 108 ? 0.550 6.539 -8.526 1.00 91.44 108 LYS A N 1
ATOM 843 C CA . LYS A 1 108 ? 1.818 5.850 -8.247 1.00 91.44 108 LYS A CA 1
ATOM 844 C C . LYS A 1 108 ? 1.773 4.353 -8.573 1.00 91.44 108 LYS A C 1
ATOM 846 O O . LYS A 1 108 ? 2.684 3.854 -9.228 1.00 91.44 108 LYS A O 1
ATOM 851 N N . PHE A 1 109 ? 0.753 3.630 -8.120 1.00 90.81 109 PHE A N 1
ATOM 852 C CA . PHE A 1 109 ? 0.751 2.160 -8.137 1.00 90.81 109 PHE A CA 1
ATOM 853 C C . PHE A 1 109 ? -0.158 1.540 -9.201 1.00 90.81 109 PHE A C 1
ATOM 855 O O . PHE A 1 109 ? 0.134 0.444 -9.670 1.00 90.81 109 PHE A O 1
ATOM 862 N N . PHE A 1 110 ? -1.219 2.236 -9.609 1.00 90.25 110 PHE A N 1
ATOM 863 C CA . PHE A 1 110 ? -2.301 1.693 -10.439 1.00 90.25 110 PHE A CA 1
ATOM 864 C C . PHE A 1 110 ? -2.636 2.609 -11.628 1.00 90.25 110 PHE A C 1
ATOM 866 O O . PHE A 1 110 ? -3.796 2.728 -12.011 1.00 90.25 110 PHE A O 1
ATOM 873 N N . HIS A 1 111 ? -1.617 3.268 -12.196 1.00 86.31 111 HIS A N 1
ATOM 874 C CA . HIS A 1 111 ? -1.769 4.240 -13.288 1.00 86.31 111 HIS A CA 1
ATOM 875 C C . HIS A 1 111 ? -2.469 3.647 -14.518 1.00 86.31 111 HIS A C 1
ATOM 877 O O . HIS A 1 111 ? -3.411 4.242 -15.032 1.00 86.31 111 HIS A O 1
ATOM 883 N N . ASP A 1 112 ? -2.010 2.473 -14.961 1.00 83.75 112 ASP A N 1
ATOM 884 C CA . ASP A 1 112 ? -2.501 1.830 -16.184 1.00 83.75 112 ASP A CA 1
ATOM 885 C C . ASP A 1 112 ? -3.529 0.737 -15.890 1.00 83.75 112 ASP A C 1
ATOM 887 O O . ASP A 1 112 ? -4.543 0.618 -16.571 1.00 83.75 112 ASP A O 1
ATOM 891 N N . ASN A 1 113 ? -3.249 -0.098 -14.885 1.00 82.31 113 ASN A N 1
ATOM 892 C CA . ASN A 1 113 ? -4.059 -1.263 -14.558 1.00 82.31 113 ASN A CA 1
ATOM 893 C C . ASN A 1 113 ? -4.131 -1.473 -13.046 1.00 82.31 113 ASN A C 1
ATOM 895 O O . ASN A 1 113 ? -3.137 -1.329 -12.331 1.00 82.31 113 ASN A O 1
ATOM 899 N N . TRP A 1 114 ? -5.300 -1.908 -12.577 1.00 86.12 114 TRP A N 1
ATOM 900 C CA . TRP A 1 114 ? -5.494 -2.350 -11.201 1.00 86.12 114 TRP A CA 1
ATOM 901 C C . TRP A 1 114 ? -5.191 -3.848 -11.087 1.00 86.12 114 TRP A C 1
ATOM 903 O O . TRP A 1 114 ? -6.091 -4.685 -11.116 1.00 86.12 114 TRP A O 1
ATOM 913 N N . VAL A 1 115 ? -3.907 -4.198 -11.000 1.00 83.12 115 VAL A N 1
ATOM 914 C CA . VAL A 1 115 ? -3.454 -5.589 -10.838 1.00 83.12 115 VAL A CA 1
ATOM 915 C C . VAL A 1 115 ? -2.719 -5.727 -9.515 1.00 83.12 115 VAL A C 1
ATOM 917 O O . VAL A 1 115 ? -1.788 -4.979 -9.232 1.00 83.12 115 VAL A O 1
ATOM 920 N N . ILE A 1 116 ? -3.131 -6.706 -8.711 1.00 86.44 116 ILE A N 1
ATOM 921 C CA . ILE A 1 116 ? -2.538 -6.993 -7.404 1.00 86.44 116 ILE A CA 1
ATOM 922 C C . ILE A 1 116 ? -1.900 -8.374 -7.464 1.00 86.44 116 ILE A C 1
ATOM 924 O O . ILE A 1 116 ? -2.558 -9.364 -7.780 1.00 86.44 116 ILE A O 1
ATOM 928 N N . SER A 1 117 ? -0.609 -8.444 -7.146 1.00 81.00 117 SER A N 1
ATOM 929 C CA . SER A 1 117 ? 0.097 -9.720 -7.039 1.00 81.00 117 SER A CA 1
ATOM 930 C C . SER A 1 117 ? -0.320 -10.431 -5.754 1.00 81.00 117 SER A C 1
ATOM 932 O O . SER A 1 117 ? 0.126 -10.071 -4.665 1.00 81.00 117 SER A O 1
ATOM 934 N N . LEU A 1 118 ? -1.182 -11.437 -5.879 1.00 77.56 118 LEU A N 1
ATOM 935 C CA . LEU A 1 118 ? -1.522 -12.345 -4.788 1.00 77.56 118 LEU A CA 1
ATOM 936 C C . LEU A 1 118 ? -0.546 -13.519 -4.811 1.00 77.56 118 LEU A C 1
ATOM 938 O O . LEU A 1 118 ? -0.526 -14.302 -5.759 1.00 77.56 118 LEU A O 1
ATOM 942 N N . TYR A 1 119 ? 0.269 -13.649 -3.766 1.00 68.94 119 TYR A N 1
ATOM 943 C CA . TYR A 1 119 ? 1.064 -14.856 -3.572 1.00 68.94 119 TYR A CA 1
ATOM 944 C C . TYR A 1 119 ? 0.175 -15.938 -2.949 1.00 68.94 119 TYR A C 1
ATOM 946 O O . TYR A 1 119 ? 0.109 -16.088 -1.732 1.00 68.94 119 TYR A O 1
ATOM 954 N N . ALA A 1 120 ? -0.553 -16.662 -3.796 1.00 55.41 120 ALA A N 1
ATOM 955 C CA . ALA A 1 120 ? -1.338 -17.833 -3.416 1.00 55.41 120 ALA A CA 1
ATOM 956 C C . ALA A 1 120 ? -0.462 -19.092 -3.516 1.00 55.41 120 ALA A C 1
ATOM 958 O O . ALA A 1 120 ? -0.710 -19.924 -4.379 1.00 55.41 120 ALA A O 1
ATOM 959 N N . GLY A 1 121 ? 0.602 -19.141 -2.698 1.00 53.34 121 GLY A N 1
ATOM 960 C CA . GLY A 1 121 ? 1.665 -20.157 -2.690 1.00 53.34 121 GLY A CA 1
ATOM 961 C C . GLY A 1 121 ? 1.358 -21.449 -3.454 1.00 53.34 121 GLY A C 1
ATOM 962 O O . GLY A 1 121 ? 0.528 -22.242 -3.016 1.00 53.34 121 GLY A O 1
ATOM 963 N N . MET A 1 122 ? 2.057 -21.649 -4.575 1.00 40.78 122 MET A N 1
ATOM 964 C CA . MET A 1 122 ? 2.474 -22.999 -4.960 1.00 40.78 122 MET A CA 1
ATOM 965 C C . MET A 1 122 ? 3.644 -23.413 -4.077 1.00 40.78 122 MET A C 1
ATOM 967 O O . MET A 1 122 ? 4.504 -22.533 -3.823 1.00 40.78 122 MET A O 1
#

Radius of gyration: 18.79 Å; chains: 1; bounding box: 44×45×39 Å

Foldseek 3Di:
DVCVVVVVVVVVVVPPPPDPDDDDDPPDPPCVDVCNVCVVPQDDQVVLVVLLVCLLPDQPVPCCVVCVDPVCQQVSCQVSLQVNVVSVVSVCCCVPPVVPSVVSSCVRHPVDHDDHDDCPDD

Organism: NCBI:txid2749911

pLDDT: mean 77.99, std 16.83, range [36.78, 94.56]

Secondary structure (DSSP, 8-state):
-TTHHHHHHHHHHHHTTS--------S-SSS--HHHHHTTSPPPHHHHHHHHHHHHH--TT-TTTT--SGGGHHHHHHHHHHHHHHHHHT-HHHHHT-HHHHHHHHHHH-SS----------

=== Feature glossary ===
Feature key, reading from the visual/contextual features back to the raw sequence:

Rendered structure images. Six rendered views show the 3D structure from the faces of a cube — i.e. along ±x, ±y, ±z. Rendering representation is drawn randomly per protein from cartoon (secondary-structure ribbons), sticks (backbone bonds), or molecular surface; coloring is either N→C rainbow (blue at the N-terminus through red at the C-terminus) or one color per chain.

Contact-map, Ramachandran, and PAE plots. The contact map is a binary N×N matrix image: pixel (i, j) is dark where Cα_i and Cα_j are within 8 Å and |i−j|>4. Because the |i−j|>4 filter removes local helical contacts, off-diagonal stripes parallel to the main diagonal indicate parallel β-sheets; stripes perpendicular to it indicate antiparallel β-sheets. The Ramachandran plot scatters every residue's (φ, ψ) pair against the sterically allowed regions. The PAE heatmap renders the predicted-aligned-error matrix.

InterPro / GO / CATH / organism. Database cross-references. InterPro integrates a dozen domain/family signature databases into unified entries with residue-range hits. GO terms attach function/process/location labels with evidence codes. CATH codes position the fold in a four-level structural taxonomy. Organism is the NCBI-taxonomy species name.

Nearest PDB structures. The Foldseek neighbor list gives the closest experimentally determined structures in the PDB, ranked by structural alignment. TM-score near 1 means near-identical fold; near 0.3 means only rough topology match. This is how one finds what a novel AlphaFold prediction most resembles in the solved-structure universe.

Predicted aligned error. PAE(i, j) answers: if I align the predicted and true structures on residue i, how far off (in Å) do I expect residue j to be? A block-diagonal PAE matrix with low values on the blocks and high values off-diagonal is the signature of a multi-domain protein with confidently predicted domains but uncertain inter-domain orientation.

Solvent-accessible surface area. Accessible surface area quantifies burial. A residue with SASA near zero is packed into the hydrophobic core; one with SASA >100 Å² sits on the surface. Computed here via the Shrake–Rupley numerical algorithm with a 1.4 Å probe.

B-factor. B-factor (Debye–Waller factor) reflects atomic displacement in the crystal lattice. It is an experimental observable (units Å²), not a prediction; low values mean the atom is pinned down, high values mean it moves or is heterogeneous across the crystal.

pLDDT. For AlphaFold models, the B-factor field carries pLDDT — the model's own estimate of local accuracy on a 0–100 scale. Regions with pLDDT<50 should be treated as essentially unmodeled; they often correspond to intrinsically disordered segments.

Backbone torsions (φ/ψ). φ (phi) and ψ (psi) are the two rotatable backbone dihedrals per residue: φ is the C(i-1)–N–Cα–C torsion, ψ is the N–Cα–C–N(i+1) torsion, both in degrees on (−180°, 180°]. α-helical residues cluster near (−60°, −45°); β-strand residues near (−120°, +130°). A Ramachandran plot is simply a scatter of (φ, ψ) for every residue.

Radius of gyration, Cα contacts, bounding box. Radius of gyration (Rg) is the root-mean-square distance of Cα atoms from their centroid — a single number for overall size and compactness. A globular domain of N residues has Rg ≈ 2.2·N^0.38 Å; an extended or disordered chain has a much larger Rg. The Cα contact count is the number of residue pairs whose Cα atoms are within 8 Å and are more than four positions apart in sequence — a standard proxy for tertiary packing density. The bounding box is the smallest axis-aligned box enclosing all Cα atoms.

Secondary structure (3-state, P-SEA). Three-state secondary structure (P-SEA) collapses the eight DSSP classes into helix (a), strand (b), and coil (c). P-SEA assigns these from Cα geometry alone — distances and angles — without requiring backbone oxygens, so it works on any Cα trace.

Secondary structure (8-state, DSSP). DSSP 8-state secondary structure assigns each residue one of H (α-helix), G (3₁₀-helix), I (π-helix), E (extended β-strand), B (isolated β-bridge), T (hydrogen-bonded turn), S (bend), or '-' (coil). The assignment is computed from backbone hydrogen-bond geometry via the Kabsch–Sander algorithm.

Foldseek 3Di. A 3Di character summarizes, for each residue, the relative orientation of the Cα frame of its nearest spatial neighbor. Because it encodes fold topology rather than chemistry, 3Di alignments detect remote structural similarity that sequence alignment misses.

mmCIF coordinates. The mmCIF block holds the 3D Cartesian coordinates of each backbone atom (N, Cα, C, O) in ångströms. mmCIF is the PDB's canonical archive format — a tagged-loop text representation of the atomic model.

Sequence. Sequence gives the chain of amino acids in standard one-letter code (A=alanine, C=cysteine, …, Y=tyrosine), read N→C. It is the only feature that is directly encoded by the gene; all structural features are derived from the folded form of this sequence.